Protein AF-A0A1R4H7E3-F1 (afdb_monomer)

Structure (mmCIF, N/CA/C/O backbone):
data_AF-A0A1R4H7E3-F1
#
_entry.id   AF-A0A1R4H7E3-F1
#
loop_
_atom_site.group_PDB
_atom_site.id
_atom_site.type_symbol
_atom_site.label_atom_id
_atom_site.label_alt_id
_atom_site.label_comp_id
_atom_site.label_asym_id
_atom_site.label_entity_id
_atom_site.label_seq_id
_atom_site.pdbx_PDB_ins_code
_atom_site.Cartn_x
_atom_site.Cartn_y
_atom_site.Cartn_z
_atom_site.occupancy
_atom_site.B_iso_or_equiv
_atom_site.auth_seq_id
_atom_site.auth_comp_id
_atom_site.auth_asym_id
_atom_site.auth_atom_id
_atom_site.pdbx_PDB_model_num
ATOM 1 N N . MET A 1 1 ? 24.523 18.801 -1.722 1.00 34.62 1 MET A N 1
ATOM 2 C CA . MET A 1 1 ? 23.317 18.334 -2.440 1.00 34.62 1 MET A CA 1
ATOM 3 C C . MET A 1 1 ? 23.576 16.898 -2.858 1.00 34.62 1 MET A C 1
ATOM 5 O O . MET A 1 1 ? 24.511 16.680 -3.617 1.00 34.62 1 MET A O 1
ATOM 9 N N . ALA A 1 2 ? 22.864 15.924 -2.290 1.00 37.69 2 ALA A N 1
ATOM 10 C CA . ALA A 1 2 ? 23.010 14.531 -2.707 1.00 37.69 2 ALA A CA 1
ATOM 11 C C . ALA A 1 2 ? 22.385 14.372 -4.099 1.00 37.69 2 ALA A C 1
ATOM 13 O O . ALA A 1 2 ? 21.230 14.737 -4.309 1.00 37.69 2 ALA A O 1
ATOM 14 N N . VAL A 1 3 ? 23.170 13.890 -5.060 1.00 41.06 3 VAL A N 1
ATOM 15 C CA . VAL A 1 3 ? 22.677 13.528 -6.389 1.00 41.06 3 VAL A CA 1
ATOM 16 C C . VAL A 1 3 ? 21.948 12.198 -6.227 1.00 41.06 3 VAL A C 1
ATOM 18 O O . VAL A 1 3 ? 22.575 11.144 -6.153 1.00 41.06 3 VAL A O 1
ATOM 21 N N . TYR A 1 4 ? 20.626 12.248 -6.090 1.00 44.94 4 TYR A N 1
ATOM 22 C CA . TYR A 1 4 ? 19.801 11.049 -6.005 1.00 44.94 4 TYR A CA 1
ATOM 23 C C . TYR A 1 4 ? 19.785 10.369 -7.379 1.00 44.94 4 TYR A C 1
ATOM 25 O O . TYR A 1 4 ? 19.228 10.900 -8.339 1.00 44.94 4 TYR A O 1
ATOM 33 N N . GLN A 1 5 ? 20.432 9.206 -7.492 1.00 46.91 5 GLN A N 1
ATOM 34 C CA . GLN A 1 5 ? 20.279 8.349 -8.663 1.00 46.91 5 GLN A CA 1
ATOM 35 C C . GLN A 1 5 ? 18.820 7.908 -8.737 1.00 46.91 5 GLN A C 1
ATOM 37 O O . GLN A 1 5 ? 18.319 7.247 -7.825 1.00 46.91 5 GLN A O 1
ATOM 42 N N . THR A 1 6 ? 18.137 8.282 -9.819 1.00 51.53 6 THR A N 1
ATOM 43 C CA . THR A 1 6 ? 16.804 7.761 -10.110 1.00 51.53 6 THR A CA 1
ATOM 44 C C . THR A 1 6 ? 16.898 6.240 -10.172 1.00 51.53 6 THR A C 1
ATOM 46 O O . THR A 1 6 ? 17.805 5.718 -10.835 1.00 51.53 6 THR A O 1
ATOM 49 N N . PRO A 1 7 ? 16.018 5.510 -9.478 1.00 59.22 7 PRO A N 1
ATOM 50 C CA . PRO A 1 7 ? 16.060 4.062 -9.518 1.00 59.22 7 PRO A CA 1
ATOM 51 C C . PRO A 1 7 ? 15.901 3.570 -10.966 1.00 59.22 7 PRO A C 1
ATOM 53 O O . PRO A 1 7 ? 15.284 4.238 -11.793 1.00 59.22 7 PRO A O 1
ATOM 56 N N . HIS A 1 8 ? 16.521 2.433 -11.295 1.00 56.53 8 HIS A N 1
ATOM 57 C CA . HIS A 1 8 ? 16.735 1.961 -12.676 1.00 56.53 8 HIS A CA 1
ATOM 58 C C . HIS A 1 8 ? 15.457 1.414 -13.354 1.00 56.53 8 HIS A C 1
ATOM 60 O O . HIS A 1 8 ? 15.524 0.521 -14.198 1.00 56.53 8 HIS A O 1
ATOM 66 N N . TYR A 1 9 ? 14.286 1.909 -12.960 1.00 62.41 9 TYR A N 1
ATOM 67 C CA . TYR A 1 9 ? 12.996 1.544 -13.530 1.00 62.41 9 TYR A CA 1
ATOM 68 C C . TYR A 1 9 ? 12.679 2.433 -14.738 1.00 62.41 9 TYR A C 1
ATOM 70 O O . TYR A 1 9 ? 13.200 3.543 -14.878 1.00 62.41 9 TYR A O 1
ATOM 78 N N . GLU A 1 10 ? 11.798 1.959 -15.616 1.00 65.81 10 GLU A N 1
ATOM 79 C CA . GLU A 1 10 ? 11.229 2.811 -16.657 1.00 65.81 10 GLU A CA 1
ATOM 80 C C . GLU A 1 10 ? 10.498 3.990 -15.988 1.00 65.81 10 GLU A C 1
ATOM 82 O O . GLU A 1 10 ? 9.637 3.787 -15.132 1.00 65.81 10 GLU A O 1
ATOM 87 N N . LYS A 1 11 ? 10.847 5.229 -16.372 1.00 65.50 11 LYS A N 1
ATOM 88 C CA . LYS A 1 11 ? 10.263 6.471 -15.824 1.00 65.50 11 LYS A CA 1
ATOM 89 C C . LYS A 1 11 ? 8.729 6.470 -15.676 1.00 65.50 11 LYS A C 1
ATOM 9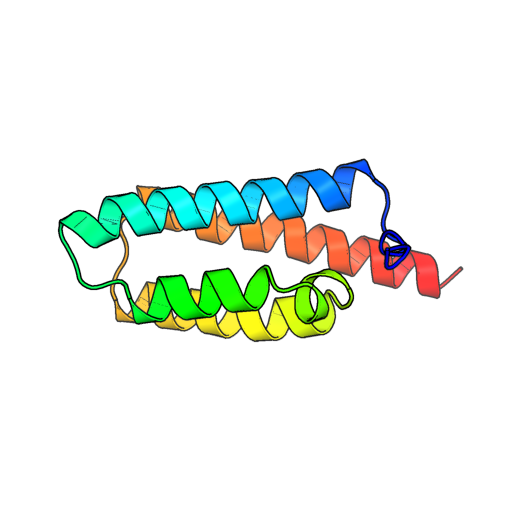1 O O . LYS A 1 11 ? 8.290 6.933 -14.626 1.00 65.50 11 LYS A O 1
ATOM 96 N N . PRO A 1 12 ? 7.921 5.997 -16.652 1.00 72.69 12 PRO A N 1
ATOM 97 C CA . PRO A 1 12 ? 6.463 5.983 -16.497 1.00 72.69 12 PRO A CA 1
ATOM 98 C C . PRO A 1 12 ? 6.023 5.092 -15.333 1.00 72.69 12 PRO A C 1
ATOM 100 O O . PRO A 1 12 ? 5.386 5.574 -14.410 1.00 72.69 12 PRO A O 1
ATOM 103 N N . LEU A 1 13 ? 6.508 3.852 -15.286 1.00 75.62 13 LEU A N 1
ATOM 104 C CA . LEU A 1 13 ? 6.129 2.881 -14.262 1.00 75.62 13 LEU A CA 1
ATOM 105 C C . LEU A 1 13 ? 6.522 3.322 -12.840 1.00 75.62 13 LEU A C 1
ATOM 107 O O . LEU A 1 13 ? 5.802 3.079 -11.876 1.00 75.62 13 LEU A O 1
ATOM 111 N N . PHE A 1 14 ? 7.657 4.006 -12.696 1.00 81.38 14 PHE A N 1
ATOM 112 C CA . PHE A 1 14 ? 8.049 4.581 -11.410 1.00 81.38 14 PHE A CA 1
ATOM 113 C C . PHE A 1 14 ? 7.133 5.733 -10.972 1.00 81.38 14 PHE A C 1
ATOM 115 O O . PHE A 1 14 ? 6.792 5.840 -9.796 1.00 81.38 14 PHE A O 1
ATOM 122 N N . SER A 1 15 ? 6.737 6.588 -11.917 1.00 85.88 15 SER A N 1
ATOM 123 C CA . SER A 1 15 ? 5.801 7.684 -11.661 1.00 85.88 15 SER A CA 1
ATOM 124 C C . SER A 1 15 ? 4.416 7.160 -11.289 1.00 85.88 15 SER A C 1
ATOM 126 O O . SER A 1 15 ? 3.824 7.662 -10.337 1.00 85.88 15 SER A O 1
ATOM 128 N N . ASP A 1 16 ? 3.930 6.140 -11.997 1.00 89.75 16 ASP A N 1
ATOM 129 C CA . ASP A 1 16 ? 2.623 5.524 -11.758 1.00 89.75 16 ASP A CA 1
ATOM 130 C C . ASP A 1 16 ? 2.562 4.898 -10.359 1.00 89.75 16 ASP A C 1
ATOM 132 O O . ASP A 1 16 ? 1.611 5.131 -9.616 1.00 89.75 16 ASP A O 1
ATOM 136 N N . LEU A 1 17 ? 3.628 4.198 -9.952 1.00 91.38 17 LEU A N 1
ATOM 137 C CA . LEU A 1 17 ? 3.729 3.597 -8.622 1.00 91.38 17 LEU A CA 1
ATOM 138 C C . LEU A 1 17 ? 3.758 4.649 -7.509 1.00 91.38 17 LEU A C 1
ATOM 140 O O . LEU A 1 17 ? 3.059 4.520 -6.510 1.00 91.38 17 LEU A O 1
ATOM 144 N N . LEU A 1 18 ? 4.557 5.710 -7.654 1.00 90.75 18 LEU A N 1
ATOM 145 C CA . LEU A 1 18 ? 4.570 6.784 -6.655 1.00 90.75 18 LEU A CA 1
ATOM 146 C C . LEU A 1 18 ? 3.215 7.495 -6.564 1.00 90.75 18 LEU A C 1
ATOM 148 O O . LEU A 1 18 ? 2.803 7.886 -5.471 1.00 90.75 18 LEU A O 1
ATOM 152 N N . ASN A 1 19 ? 2.530 7.650 -7.697 1.00 93.25 19 ASN A N 1
ATOM 153 C CA . ASN A 1 19 ? 1.213 8.260 -7.748 1.00 93.25 19 ASN A CA 1
ATOM 154 C C . ASN A 1 19 ? 0.156 7.395 -7.045 1.00 93.25 19 ASN A C 1
ATOM 156 O O . ASN A 1 19 ? -0.611 7.931 -6.248 1.00 93.25 19 ASN A O 1
ATOM 160 N N . SER A 1 20 ? 0.141 6.075 -7.258 1.00 95.50 20 SER A N 1
ATOM 161 C CA . SER A 1 20 ? -0.818 5.189 -6.579 1.00 95.50 20 SER A CA 1
ATOM 162 C C . SER A 1 20 ? -0.622 5.172 -5.064 1.00 95.50 20 SER A C 1
ATOM 164 O O . SER A 1 20 ? -1.590 5.298 -4.316 1.00 95.50 20 SER A O 1
ATOM 166 N N . TRP A 1 21 ? 0.627 5.155 -4.589 1.00 96.38 21 TRP A N 1
ATOM 167 C CA . TRP A 1 21 ? 0.920 5.303 -3.161 1.00 96.38 21 TRP A CA 1
ATOM 168 C C . TRP A 1 21 ? 0.435 6.640 -2.584 1.00 96.38 21 TRP A C 1
ATOM 170 O O . TRP A 1 21 ? -0.069 6.678 -1.459 1.00 96.38 21 TRP A O 1
ATOM 180 N N . ALA A 1 22 ? 0.571 7.737 -3.334 1.00 95.88 22 ALA A N 1
ATOM 181 C CA . ALA A 1 22 ? 0.090 9.047 -2.902 1.00 95.88 22 ALA A CA 1
ATOM 182 C C . ALA A 1 22 ? -1.445 9.099 -2.810 1.00 95.88 22 ALA A C 1
ATOM 184 O O . ALA A 1 22 ? -1.971 9.647 -1.840 1.00 95.88 22 ALA A O 1
ATOM 185 N N . LEU A 1 23 ? -2.150 8.491 -3.771 1.00 97.31 23 LEU A N 1
ATOM 186 C CA . LEU A 1 23 ? -3.611 8.371 -3.752 1.00 97.31 23 LEU A CA 1
ATOM 187 C C . LEU A 1 23 ? -4.089 7.524 -2.568 1.00 97.31 23 LEU A C 1
ATOM 189 O O . LEU A 1 23 ? -4.955 7.966 -1.814 1.00 97.31 23 LEU A O 1
ATOM 193 N N . LEU A 1 24 ? -3.455 6.371 -2.327 1.00 97.81 24 LEU A N 1
ATOM 194 C CA . LEU A 1 24 ? -3.744 5.541 -1.158 1.00 97.81 24 LEU A CA 1
ATOM 195 C C . LEU A 1 24 ? -3.537 6.321 0.146 1.00 97.81 24 LEU A C 1
ATOM 197 O O . LEU A 1 24 ? -4.407 6.320 1.016 1.00 97.81 24 LEU A O 1
ATOM 201 N N . LYS A 1 25 ? -2.412 7.036 0.282 1.00 97.56 25 LYS A N 1
ATOM 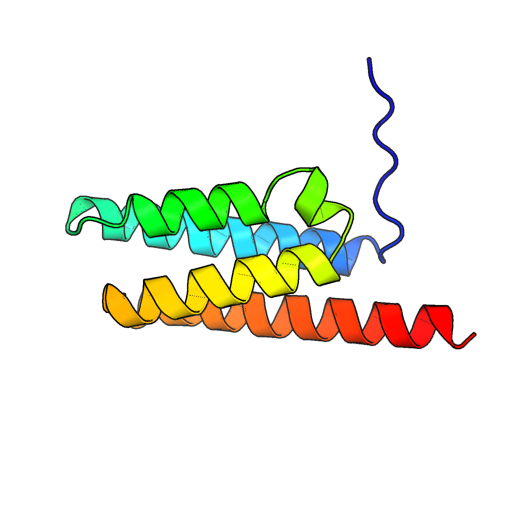202 C CA . LYS A 1 25 ? -2.139 7.868 1.462 1.00 97.56 25 LYS A CA 1
ATOM 203 C C . LYS A 1 25 ? -3.232 8.912 1.673 1.00 97.56 25 LYS A C 1
ATOM 205 O O . LYS A 1 25 ? -3.723 9.044 2.789 1.00 97.56 25 LYS A O 1
ATOM 210 N N . GLN A 1 26 ? -3.625 9.620 0.617 1.00 97.69 26 GLN A N 1
ATOM 211 C CA . GLN A 1 26 ? -4.672 10.636 0.683 1.00 97.69 26 GLN A CA 1
ATOM 212 C C . GLN A 1 26 ? -6.025 10.038 1.101 1.00 97.69 26 GLN A C 1
ATOM 214 O O . GLN A 1 26 ? -6.712 10.615 1.945 1.00 97.69 26 GLN A O 1
ATOM 219 N N . SER A 1 27 ? -6.397 8.875 0.556 1.00 97.50 27 SER A N 1
ATOM 220 C CA . SER A 1 27 ? -7.632 8.180 0.937 1.00 97.50 27 SER A CA 1
ATOM 221 C C . SER A 1 27 ? -7.617 7.779 2.411 1.00 97.50 27 SER A C 1
ATOM 223 O O . SER A 1 27 ? -8.556 8.071 3.153 1.00 97.50 27 SER A O 1
ATOM 225 N N . VAL A 1 28 ? -6.508 7.200 2.880 1.00 96.94 28 VAL A N 1
ATOM 226 C CA . VAL A 1 28 ? -6.352 6.813 4.287 1.00 96.94 28 VAL A CA 1
ATOM 227 C C . VAL A 1 28 ? -6.325 8.035 5.209 1.00 96.94 28 VAL A C 1
ATOM 229 O O . VAL A 1 28 ? -6.877 7.969 6.301 1.00 96.94 28 VAL A O 1
ATOM 232 N N . GLU A 1 29 ? -5.744 9.167 4.799 1.00 97.31 29 GLU A N 1
ATOM 233 C CA . GLU A 1 29 ? -5.797 10.429 5.558 1.00 97.3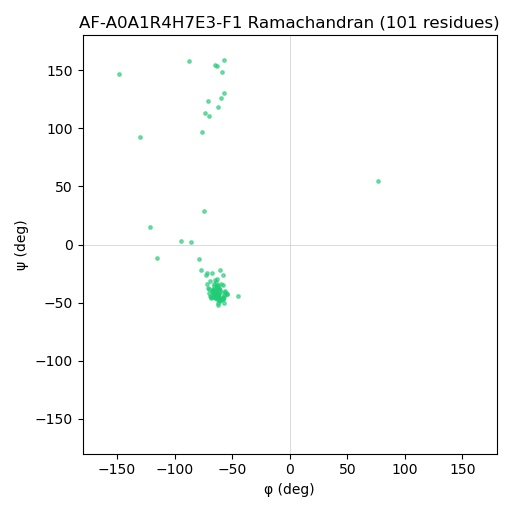1 29 GLU A CA 1
ATOM 234 C C . GLU A 1 29 ? -7.229 10.966 5.692 1.00 97.31 29 GLU A C 1
ATOM 236 O O . GLU A 1 29 ? -7.588 11.513 6.737 1.00 97.31 29 GLU A O 1
ATOM 241 N N . ASN A 1 30 ? -8.060 10.805 4.660 1.00 96.62 30 ASN A N 1
ATOM 242 C CA . ASN A 1 30 ? -9.475 11.164 4.721 1.00 96.62 30 ASN A CA 1
ATOM 243 C C . ASN A 1 30 ? -10.246 10.236 5.664 1.00 96.62 30 ASN A C 1
ATOM 245 O O . ASN A 1 30 ? -10.984 10.723 6.522 1.00 96.62 30 ASN A O 1
ATOM 249 N N . GLU A 1 31 ? -10.028 8.923 5.563 1.00 95.38 31 GLU A N 1
ATOM 250 C CA . GLU A 1 31 ? -10.636 7.935 6.459 1.00 95.38 31 GLU A CA 1
ATOM 251 C C . GLU A 1 31 ? -10.161 8.115 7.911 1.00 95.38 31 GLU A C 1
ATOM 253 O O . GLU A 1 31 ? -10.933 7.953 8.857 1.00 95.38 31 GLU A O 1
ATOM 258 N N . HIS A 1 32 ? -8.919 8.569 8.105 1.00 95.94 32 HIS A N 1
ATOM 259 C CA . HIS A 1 32 ? -8.358 8.817 9.429 1.00 95.94 32 HIS A CA 1
ATOM 260 C C . HIS A 1 32 ? -9.131 9.882 10.230 1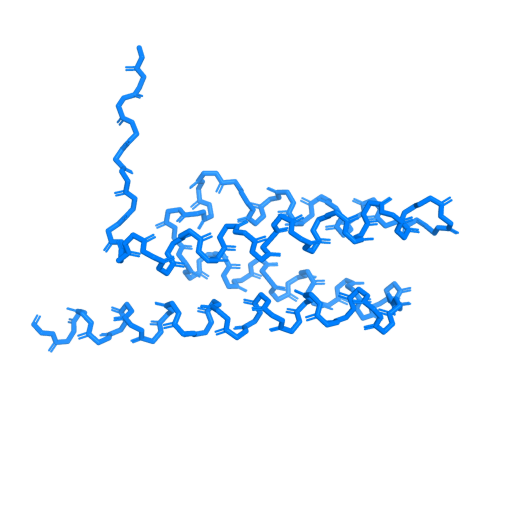.00 95.94 32 HIS A C 1
ATOM 262 O O . HIS A 1 32 ? -9.080 9.925 11.458 1.00 95.94 32 HIS A O 1
ATOM 268 N N . ARG A 1 33 ? -9.885 10.753 9.548 1.00 94.12 33 ARG A N 1
ATOM 269 C CA . ARG A 1 33 ? -10.703 11.786 10.203 1.00 94.12 33 ARG A CA 1
ATOM 270 C C . ARG A 1 33 ? -11.862 11.201 11.006 1.00 94.12 33 ARG A C 1
ATOM 272 O O . ARG A 1 33 ? -12.358 11.867 11.911 1.00 94.12 33 ARG A O 1
ATOM 279 N N . THR A 1 34 ? -12.312 9.996 10.663 1.00 92.00 34 THR A N 1
ATOM 280 C CA . THR A 1 34 ? -13.443 9.317 11.310 1.00 92.00 34 THR A CA 1
ATOM 281 C C . THR A 1 34 ? -13.029 8.039 12.037 1.00 92.00 34 THR A C 1
ATOM 283 O O . THR A 1 34 ? -13.818 7.501 12.814 1.00 92.00 34 THR A O 1
ATOM 286 N N . LYS A 1 35 ? -11.797 7.564 11.824 1.00 92.69 35 LYS A N 1
ATOM 287 C CA . LYS A 1 35 ? -11.292 6.282 12.315 1.00 92.69 35 LYS A CA 1
ATOM 288 C C . LYS A 1 35 ? -9.798 6.349 12.606 1.00 92.69 35 LYS A C 1
ATOM 290 O O . LYS A 1 35 ? -9.059 7.028 11.904 1.00 92.69 35 LYS A O 1
ATOM 295 N N . ASP A 1 36 ? -9.307 5.629 13.611 1.00 95.25 36 ASP A N 1
ATOM 296 C CA . ASP A 1 36 ? -7.858 5.573 13.810 1.00 95.25 36 ASP A CA 1
ATOM 297 C C . ASP A 1 36 ? -7.185 4.701 12.737 1.00 95.25 36 ASP A C 1
ATOM 299 O O . ASP A 1 36 ? -7.369 3.487 12.682 1.00 95.25 36 ASP A O 1
ATOM 303 N N . CYS A 1 37 ? -6.389 5.354 11.893 1.00 96.69 37 CYS A N 1
ATOM 304 C CA . CYS A 1 37 ? -5.596 4.769 10.818 1.00 96.69 37 CYS A CA 1
ATOM 305 C C . CYS A 1 37 ? -4.102 5.091 11.004 1.00 96.69 37 CYS A C 1
ATOM 307 O O . CYS A 1 37 ? -3.320 4.932 10.066 1.00 96.69 37 CYS A O 1
ATOM 309 N N . SER A 1 38 ? -3.681 5.543 12.194 1.00 96.19 38 SER A N 1
ATOM 310 C CA . SER A 1 38 ? -2.313 6.019 12.458 1.00 96.19 38 SER A CA 1
ATOM 311 C C . SER A 1 38 ? -1.255 4.982 12.081 1.00 96.19 38 SER A C 1
ATOM 313 O O . SER A 1 38 ? -0.250 5.298 11.443 1.00 96.19 38 SER A O 1
ATOM 315 N N . GLN A 1 39 ? -1.503 3.715 12.425 1.00 95.81 39 GLN A N 1
ATOM 316 C CA . GLN A 1 39 ? -0.605 2.616 12.086 1.00 95.81 39 GLN A CA 1
ATOM 317 C C . GLN A 1 39 ? -0.536 2.388 10.569 1.00 95.81 39 GLN A C 1
ATOM 319 O O . GLN A 1 39 ? 0.552 2.215 10.028 1.00 95.81 39 GLN A O 1
ATOM 324 N N . LEU A 1 40 ? -1.668 2.443 9.863 1.00 96.94 40 LEU A N 1
ATOM 325 C CA . LEU A 1 40 ? -1.705 2.283 8.408 1.00 9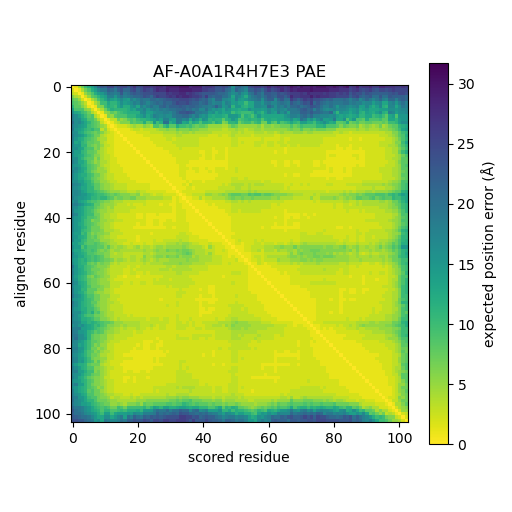6.94 40 LEU A CA 1
ATOM 326 C C . LEU A 1 40 ? -0.918 3.400 7.702 1.00 96.94 40 LEU A C 1
ATOM 328 O O . LEU A 1 40 ? -0.082 3.120 6.843 1.00 96.94 40 LEU A O 1
ATOM 332 N N . LEU A 1 41 ? -1.104 4.652 8.130 1.00 97.19 41 LEU A N 1
ATOM 333 C CA . LEU A 1 41 ? -0.367 5.813 7.616 1.00 97.19 41 LEU A CA 1
ATOM 334 C C . LEU A 1 41 ? 1.143 5.714 7.863 1.00 97.19 41 LEU A C 1
ATOM 336 O O . LEU A 1 41 ? 1.933 6.104 6.996 1.00 97.19 41 LEU A O 1
ATOM 340 N N . LEU A 1 42 ? 1.554 5.170 9.013 1.00 95.62 42 LEU A N 1
ATOM 341 C CA . LEU A 1 42 ? 2.963 4.922 9.317 1.00 95.62 42 LEU A CA 1
ATOM 342 C C . LEU A 1 42 ? 3.589 3.963 8.295 1.00 95.62 42 LEU A C 1
ATOM 344 O O . LEU A 1 42 ? 4.645 4.271 7.741 1.00 95.62 42 LEU A O 1
ATOM 348 N N .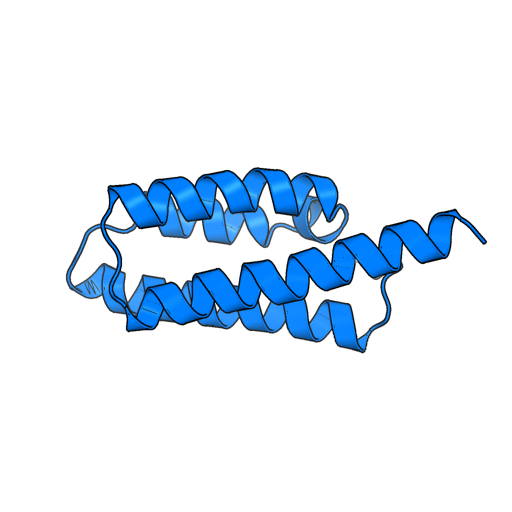 TYR A 1 43 ? 2.938 2.833 8.005 1.00 95.56 43 TYR A N 1
ATOM 349 C CA . TYR A 1 43 ? 3.471 1.849 7.057 1.00 95.56 43 TYR A CA 1
ATOM 350 C C . TYR A 1 43 ? 3.401 2.313 5.602 1.00 95.56 43 TYR A C 1
ATOM 352 O O . TYR A 1 43 ? 4.326 2.028 4.844 1.00 95.56 43 TYR A O 1
ATOM 360 N N . ILE A 1 44 ? 2.377 3.080 5.216 1.00 95.88 44 ILE A N 1
ATOM 361 C CA . ILE A 1 44 ? 2.327 3.728 3.897 1.00 95.88 44 ILE A CA 1
ATOM 362 C C . ILE A 1 44 ? 3.507 4.695 3.742 1.00 95.88 44 ILE A C 1
ATOM 364 O O . ILE A 1 44 ? 4.234 4.642 2.753 1.00 95.88 44 ILE A O 1
ATOM 368 N N . THR A 1 45 ? 3.765 5.530 4.750 1.00 94.00 45 THR A N 1
ATOM 369 C CA . THR A 1 45 ? 4.902 6.463 4.727 1.00 94.00 45 THR A CA 1
ATOM 370 C C . THR A 1 45 ? 6.237 5.716 4.676 1.00 94.00 45 THR A C 1
ATOM 372 O O . THR A 1 45 ? 7.136 6.115 3.938 1.00 94.00 45 THR A O 1
ATOM 375 N N . ALA A 1 46 ? 6.361 4.600 5.402 1.00 92.00 46 ALA A N 1
ATOM 376 C CA . ALA A 1 46 ? 7.538 3.739 5.336 1.00 92.00 46 ALA A CA 1
ATOM 377 C C . ALA A 1 46 ? 7.719 3.110 3.944 1.00 92.00 46 ALA A C 1
ATOM 379 O O . ALA A 1 46 ? 8.837 3.068 3.438 1.00 92.00 46 ALA A O 1
ATOM 380 N N . ALA A 1 47 ? 6.642 2.668 3.289 1.00 91.56 47 ALA A N 1
ATOM 381 C CA . ALA A 1 47 ? 6.694 2.126 1.930 1.00 91.56 47 ALA A CA 1
ATOM 382 C C . ALA A 1 47 ? 7.117 3.179 0.894 1.00 91.56 47 ALA A C 1
ATOM 384 O O . ALA A 1 47 ? 7.779 2.847 -0.088 1.00 91.56 47 ALA A O 1
ATOM 385 N N . MET A 1 48 ? 6.792 4.449 1.140 1.00 90.50 48 MET A N 1
ATOM 386 C CA . MET A 1 48 ? 7.208 5.587 0.317 1.00 90.50 48 MET A CA 1
ATOM 387 C C . MET A 1 48 ? 8.594 6.144 0.688 1.00 90.50 48 MET A C 1
ATOM 389 O O . MET A 1 48 ? 9.027 7.133 0.091 1.00 90.50 48 MET A O 1
ATOM 393 N N . SER A 1 49 ? 9.307 5.549 1.655 1.00 89.69 49 SER A N 1
ATOM 394 C CA . SER A 1 49 ? 10.658 5.996 2.007 1.00 89.69 49 SER A CA 1
ATOM 395 C C . SER A 1 49 ? 11.628 5.783 0.847 1.00 89.69 49 SER A C 1
ATOM 397 O O . SER A 1 49 ? 11.451 4.893 0.012 1.00 89.69 49 SER A O 1
ATOM 399 N N . TRP A 1 50 ? 12.696 6.580 0.808 1.00 83.19 50 TRP A N 1
ATOM 400 C CA . TRP A 1 50 ? 13.709 6.472 -0.239 1.00 83.19 50 TRP A CA 1
ATOM 401 C C . TRP A 1 50 ? 14.306 5.059 -0.328 1.00 83.19 50 TRP A C 1
ATOM 403 O O . TRP A 1 50 ? 14.483 4.526 -1.423 1.00 83.19 50 TRP A O 1
ATOM 413 N N . GLU A 1 51 ? 14.543 4.414 0.814 1.00 82.62 51 GLU A N 1
ATOM 414 C CA . GLU A 1 51 ? 15.058 3.047 0.901 1.00 82.62 51 GLU A CA 1
ATOM 415 C C . GLU A 1 51 ? 14.104 2.022 0.265 1.00 82.62 51 GLU A C 1
ATOM 417 O O . GLU A 1 51 ? 14.545 1.140 -0.478 1.00 82.62 51 GLU A O 1
ATOM 422 N N . CYS A 1 52 ? 12.795 2.147 0.509 1.00 83.56 52 CYS A N 1
ATOM 423 C CA . CYS A 1 52 ? 11.777 1.285 -0.097 1.00 83.56 52 CYS A CA 1
ATOM 424 C C . CYS A 1 52 ? 11.636 1.540 -1.599 1.00 83.56 52 CYS A C 1
ATOM 426 O O . CYS A 1 52 ? 11.615 0.602 -2.396 1.00 83.56 52 CYS A O 1
ATOM 428 N N . VAL A 1 53 ? 11.603 2.809 -1.995 1.00 83.69 53 VAL A N 1
ATOM 429 C CA . VAL A 1 53 ? 11.443 3.258 -3.382 1.00 83.69 53 VAL A CA 1
ATOM 430 C C . VAL A 1 53 ? 12.615 2.804 -4.267 1.00 83.69 53 VAL A C 1
ATOM 432 O O . VAL A 1 53 ? 12.433 2.513 -5.452 1.00 83.69 53 VAL A O 1
ATOM 435 N N . GLN A 1 54 ? 13.818 2.657 -3.704 1.00 83.81 54 GLN A N 1
ATOM 436 C CA . GLN A 1 54 ? 14.966 2.094 -4.422 1.00 83.81 54 GLN A CA 1
ATOM 437 C C . GLN A 1 54 ? 14.921 0.564 -4.566 1.00 83.81 54 GLN A C 1
ATOM 439 O O . GLN A 1 54 ? 15.537 0.024 -5.489 1.00 83.81 54 GLN A O 1
ATOM 444 N N . ASN A 1 55 ? 14.178 -0.152 -3.719 1.00 88.38 55 ASN A N 1
ATOM 445 C CA . ASN A 1 55 ? 14.130 -1.612 -3.707 1.00 88.38 55 ASN A CA 1
ATOM 446 C C . ASN A 1 55 ? 12.685 -2.133 -3.717 1.00 88.38 55 ASN A C 1
ATOM 448 O O . ASN A 1 55 ? 12.103 -2.403 -2.669 1.00 88.38 55 ASN A O 1
ATOM 452 N N . LEU A 1 56 ? 12.140 -2.395 -4.912 1.00 88.62 56 LEU A N 1
ATOM 453 C CA . LEU A 1 56 ? 10.757 -2.874 -5.071 1.00 88.62 56 LEU A CA 1
ATOM 454 C C . LEU A 1 56 ? 10.448 -4.180 -4.325 1.00 88.62 56 LEU A C 1
ATOM 456 O O . LEU A 1 56 ? 9.302 -4.417 -3.954 1.00 88.62 56 LEU A O 1
ATOM 460 N N . ARG A 1 57 ? 11.444 -5.044 -4.074 1.00 89.44 57 ARG A N 1
ATOM 461 C CA . ARG A 1 57 ? 11.218 -6.247 -3.252 1.00 89.44 57 ARG A CA 1
ATOM 462 C C . ARG A 1 57 ? 10.990 -5.881 -1.791 1.00 89.44 57 ARG A C 1
ATOM 464 O O . ARG A 1 57 ? 10.168 -6.505 -1.131 1.00 89.44 57 ARG A O 1
ATOM 471 N N . HIS A 1 58 ? 11.722 -4.885 -1.298 1.00 90.69 58 HIS A N 1
ATOM 472 C CA . HIS A 1 58 ? 11.506 -4.353 0.039 1.00 90.69 58 HIS A CA 1
ATOM 473 C C . HIS A 1 58 ? 10.146 -3.656 0.124 1.00 90.69 58 HIS A C 1
ATOM 475 O O . HIS A 1 58 ? 9.370 -3.979 1.018 1.00 90.69 58 HIS A O 1
ATOM 481 N N . MET A 1 59 ? 9.805 -2.829 -0.871 1.00 92.06 59 MET A N 1
ATOM 482 C CA . MET A 1 59 ? 8.487 -2.198 -0.978 1.00 92.06 59 MET A CA 1
ATOM 483 C C . MET A 1 59 ? 7.346 -3.225 -0.972 1.00 92.06 59 MET A C 1
ATOM 485 O O . MET A 1 59 ? 6.375 -3.025 -0.252 1.00 92.06 59 MET A O 1
ATOM 489 N N . LYS A 1 60 ? 7.479 -4.359 -1.677 1.00 93.81 60 LYS A N 1
ATOM 490 C CA . LYS A 1 60 ? 6.496 -5.457 -1.623 1.00 93.81 60 LYS A CA 1
ATOM 491 C C . LYS A 1 60 ? 6.296 -6.005 -0.216 1.00 93.81 60 LYS A C 1
ATOM 493 O O . LYS A 1 60 ? 5.163 -6.219 0.197 1.00 93.81 60 LYS A O 1
ATOM 498 N N . ASN A 1 61 ? 7.375 -6.235 0.523 1.00 93.69 61 ASN A N 1
ATOM 499 C CA . ASN A 1 61 ? 7.262 -6.740 1.889 1.00 93.69 61 ASN A CA 1
ATOM 500 C C . ASN A 1 61 ? 6.555 -5.727 2.800 1.00 93.69 61 ASN A C 1
ATOM 502 O O . ASN A 1 61 ? 5.724 -6.119 3.614 1.00 93.69 61 ASN A O 1
ATOM 506 N N . THR A 1 62 ? 6.842 -4.435 2.633 1.00 94.25 62 THR A N 1
ATOM 507 C CA . THR A 1 62 ? 6.146 -3.366 3.360 1.00 94.25 62 THR A CA 1
ATOM 508 C C . THR A 1 62 ? 4.676 -3.271 2.946 1.00 94.25 62 THR A C 1
ATOM 510 O O . THR A 1 62 ? 3.812 -3.117 3.804 1.00 94.25 62 THR A O 1
ATOM 513 N N . PHE A 1 63 ? 4.364 -3.440 1.659 1.00 96.19 63 PHE A N 1
ATOM 514 C CA . PHE A 1 63 ? 2.993 -3.449 1.149 1.00 96.19 63 PHE A CA 1
ATOM 515 C C . PHE A 1 63 ? 2.147 -4.586 1.740 1.00 96.19 63 PHE A C 1
ATOM 517 O O . PHE A 1 63 ? 1.005 -4.353 2.116 1.00 96.19 63 PHE A O 1
ATOM 524 N N . LEU A 1 64 ? 2.712 -5.780 1.944 1.00 96.19 64 LEU A N 1
ATOM 525 C CA . LEU A 1 64 ? 1.997 -6.870 2.624 1.00 96.19 64 LEU A CA 1
ATOM 526 C C . LEU A 1 64 ? 1.568 -6.492 4.052 1.00 96.19 64 LEU A C 1
ATOM 528 O O . LEU A 1 64 ? 0.507 -6.912 4.513 1.00 96.19 64 LEU A O 1
ATOM 532 N N . LEU A 1 65 ? 2.369 -5.684 4.756 1.00 95.50 65 LEU A N 1
ATOM 533 C CA . LEU A 1 65 ? 1.988 -5.156 6.069 1.00 95.50 65 LEU A CA 1
ATOM 534 C C . LEU A 1 65 ? 0.859 -4.131 5.942 1.00 95.50 65 LEU A C 1
ATOM 536 O O . LEU A 1 65 ? -0.085 -4.182 6.725 1.00 95.50 65 LEU A O 1
ATOM 540 N N . VAL A 1 66 ? 0.931 -3.248 4.941 1.00 96.19 66 VAL A N 1
ATOM 541 C CA . VAL A 1 66 ? -0.133 -2.283 4.623 1.00 96.19 66 VAL A CA 1
ATOM 542 C C . VAL A 1 66 ? -1.455 -3.008 4.361 1.00 96.19 66 VAL A C 1
ATOM 544 O O . VAL A 1 66 ? -2.444 -2.678 5.007 1.00 96.19 66 VAL A O 1
ATOM 547 N N . GLN A 1 67 ? -1.469 -4.037 3.506 1.00 96.62 67 GLN A N 1
ATOM 548 C CA . GLN A 1 67 ? -2.668 -4.836 3.219 1.00 96.62 67 GLN A CA 1
ATOM 549 C C . GLN A 1 67 ? -3.231 -5.502 4.475 1.00 96.62 67 GLN A C 1
ATOM 551 O O . GLN A 1 67 ? -4.427 -5.424 4.744 1.00 96.62 67 GLN A O 1
ATOM 556 N N . ASN A 1 68 ? -2.369 -6.131 5.275 1.00 96.81 68 ASN A N 1
ATOM 557 C CA . ASN A 1 68 ? -2.802 -6.815 6.488 1.00 96.81 68 ASN A CA 1
ATOM 558 C C . ASN A 1 68 ? -3.438 -5.834 7.488 1.00 96.81 68 ASN A C 1
ATOM 560 O O . ASN A 1 68 ? -4.520 -6.082 8.014 1.00 96.81 68 ASN A O 1
ATOM 564 N N . ILE A 1 69 ? -2.807 -4.680 7.701 1.00 96.06 69 ILE A N 1
ATOM 565 C CA . ILE A 1 69 ? -3.316 -3.643 8.604 1.00 96.06 69 ILE A CA 1
ATOM 566 C C . ILE A 1 69 ? -4.613 -3.034 8.062 1.00 96.06 69 ILE A C 1
ATOM 568 O O . ILE A 1 69 ? -5.552 -2.835 8.828 1.00 96.06 69 ILE A O 1
ATOM 572 N N . ALA A 1 70 ? -4.697 -2.781 6.755 1.00 95.31 70 ALA A N 1
ATOM 573 C CA . ALA A 1 70 ? -5.911 -2.297 6.106 1.00 95.31 70 ALA A CA 1
ATOM 574 C C . ALA A 1 70 ? -7.098 -3.251 6.333 1.00 95.31 70 ALA A C 1
ATOM 576 O O . ALA A 1 70 ? -8.187 -2.804 6.699 1.00 95.31 70 ALA A O 1
ATOM 577 N N . GLN A 1 71 ? -6.867 -4.563 6.213 1.00 95.06 71 GLN A N 1
ATOM 578 C CA . GLN A 1 71 ? -7.869 -5.590 6.509 1.00 95.06 71 GLN A CA 1
ATOM 579 C C . GLN A 1 71 ? -8.261 -5.615 7.992 1.00 95.06 71 GLN A C 1
ATOM 581 O O . GLN A 1 71 ? -9.447 -5.682 8.303 1.00 95.06 71 GLN A O 1
ATOM 586 N N . GLN A 1 72 ? -7.294 -5.532 8.912 1.00 95.06 72 GLN A N 1
ATOM 587 C CA . GLN A 1 72 ? -7.564 -5.543 10.358 1.00 95.06 72 GLN A CA 1
ATOM 588 C C . GLN A 1 72 ? -8.374 -4.331 10.816 1.00 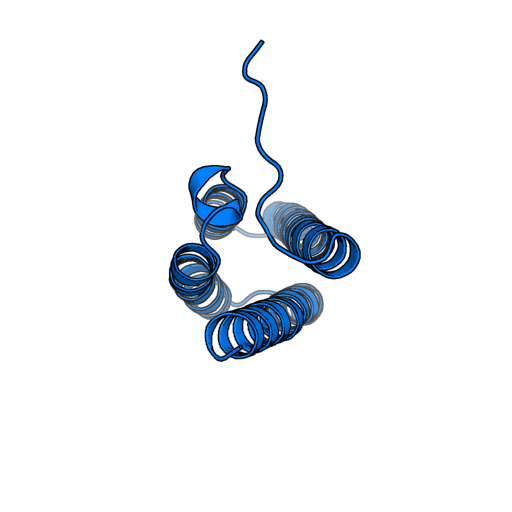95.06 72 GLN A C 1
ATOM 590 O O . GLN A 1 72 ? -9.287 -4.457 11.629 1.00 95.06 72 GLN A O 1
ATOM 595 N N . ILE A 1 73 ? -8.022 -3.152 10.306 1.00 93.50 73 ILE A N 1
ATOM 596 C CA . ILE A 1 73 ? -8.704 -1.904 10.633 1.00 93.50 73 ILE A CA 1
ATOM 597 C C . ILE A 1 73 ? -10.075 -1.879 9.942 1.00 93.50 73 ILE A C 1
ATOM 599 O O . ILE A 1 73 ? -10.996 -1.253 10.457 1.00 93.50 73 ILE A O 1
ATOM 603 N N . GLY A 1 74 ? -10.254 -2.593 8.825 1.00 93.81 74 GLY A N 1
ATOM 604 C CA . GLY A 1 74 ? -11.518 -2.712 8.094 1.00 93.81 74 GLY A CA 1
ATOM 605 C C . GLY A 1 74 ? -11.817 -1.458 7.283 1.00 93.81 74 GLY A C 1
ATOM 606 O O . GLY A 1 74 ? -12.819 -0.792 7.548 1.00 93.81 74 GLY A O 1
ATOM 607 N N . ILE A 1 75 ? -10.875 -1.057 6.425 1.00 94.62 75 ILE A N 1
ATOM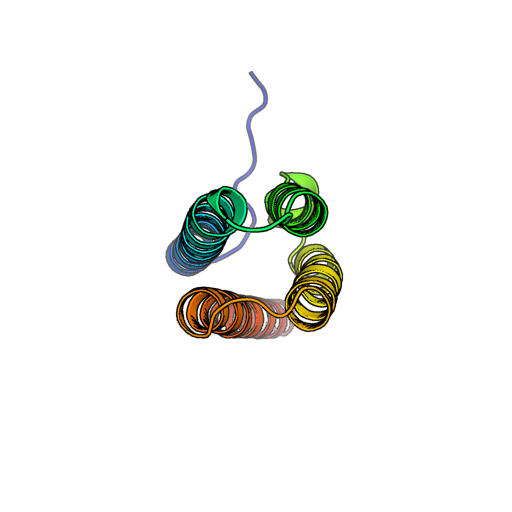 608 C CA . ILE A 1 75 ? -10.976 0.169 5.620 1.00 94.62 75 ILE A CA 1
ATOM 609 C C . ILE A 1 75 ? -12.227 0.202 4.731 1.00 94.62 75 ILE A C 1
ATOM 611 O O . ILE A 1 75 ? -12.817 -0.837 4.445 1.00 94.62 75 ILE A O 1
ATOM 615 N N . SER A 1 76 ? -12.636 1.397 4.307 1.00 96.06 76 SER A N 1
ATOM 616 C CA . SER A 1 76 ? -13.757 1.551 3.370 1.00 96.06 76 SER A CA 1
ATOM 617 C C . SER A 1 76 ? -13.470 0.915 2.002 1.00 96.06 76 SER A C 1
ATOM 619 O O . SER A 1 76 ? -12.316 0.853 1.578 1.00 96.06 76 SER A O 1
ATOM 621 N N . ASP A 1 77 ? -14.525 0.509 1.285 1.00 95.69 77 ASP A N 1
ATOM 622 C CA . ASP A 1 77 ? -14.406 -0.028 -0.081 1.00 95.69 77 ASP A CA 1
ATOM 623 C C . ASP A 1 77 ? -13.731 0.978 -1.031 1.00 95.69 77 ASP A C 1
ATOM 625 O O . ASP A 1 77 ? -12.950 0.590 -1.893 1.00 95.69 77 ASP A O 1
ATOM 629 N N . GLU A 1 78 ? -13.974 2.280 -0.838 1.00 94.50 78 GLU A N 1
ATOM 630 C CA . GLU A 1 78 ? -13.309 3.351 -1.594 1.00 94.50 78 GLU A CA 1
ATOM 631 C C . GLU A 1 78 ? -11.792 3.351 -1.357 1.00 94.50 78 GLU A C 1
ATOM 633 O O . GLU A 1 78 ? -11.019 3.366 -2.312 1.00 94.50 78 GLU A O 1
ATOM 638 N N . THR A 1 79 ? -11.348 3.265 -0.098 1.00 95.56 79 THR A N 1
ATOM 639 C CA . THR A 1 79 ? -9.917 3.152 0.221 1.00 95.56 79 THR A CA 1
ATOM 640 C C . THR A 1 79 ? -9.327 1.828 -0.276 1.00 95.56 79 THR A C 1
ATOM 642 O O . THR A 1 79 ? -8.162 1.797 -0.674 1.00 95.56 79 THR A O 1
ATOM 645 N N . ALA A 1 80 ? -10.105 0.741 -0.271 1.00 96.50 80 ALA A N 1
ATOM 646 C CA . ALA A 1 80 ? -9.651 -0.576 -0.711 1.00 96.50 80 ALA A CA 1
ATOM 647 C C . ALA A 1 80 ? -9.276 -0.593 -2.201 1.00 96.50 80 ALA A C 1
ATOM 649 O O . ALA A 1 80 ? -8.256 -1.182 -2.545 1.00 96.50 80 ALA A O 1
ATOM 650 N N . VAL A 1 81 ? -9.995 0.151 -3.052 1.00 97.12 81 VAL A N 1
ATOM 651 C CA . VAL A 1 81 ? -9.633 0.318 -4.474 1.00 97.12 81 VAL A CA 1
ATOM 652 C C . VAL A 1 81 ? -8.199 0.832 -4.631 1.00 97.12 81 VAL A C 1
ATOM 654 O O . VAL A 1 81 ? -7.439 0.309 -5.439 1.00 97.12 81 VAL A O 1
ATOM 657 N N . PHE A 1 82 ? -7.778 1.802 -3.815 1.00 97.69 82 PHE A N 1
ATOM 658 C CA . PHE A 1 82 ? -6.408 2.320 -3.889 1.00 97.69 82 PHE A CA 1
ATOM 659 C C . PHE A 1 82 ? -5.357 1.338 -3.354 1.00 97.69 82 PHE A C 1
ATOM 661 O O . PHE A 1 82 ? -4.187 1.432 -3.726 1.00 97.69 82 PHE A O 1
ATOM 668 N N . VAL A 1 83 ? -5.738 0.412 -2.468 1.00 97.06 83 VAL A N 1
ATOM 669 C CA . VAL A 1 83 ? -4.849 -0.682 -2.046 1.00 97.06 83 VAL A CA 1
ATOM 670 C C . VAL A 1 83 ? -4.621 -1.635 -3.217 1.00 97.06 83 VAL A C 1
ATOM 672 O O . VAL A 1 83 ? -3.470 -1.985 -3.483 1.00 97.06 83 VAL A O 1
ATOM 675 N N . ASP A 1 84 ? -5.684 -1.989 -3.937 1.00 96.56 84 ASP A N 1
ATOM 676 C CA . ASP A 1 84 ? -5.623 -2.866 -5.109 1.00 96.56 84 ASP A CA 1
ATOM 677 C C . ASP A 1 8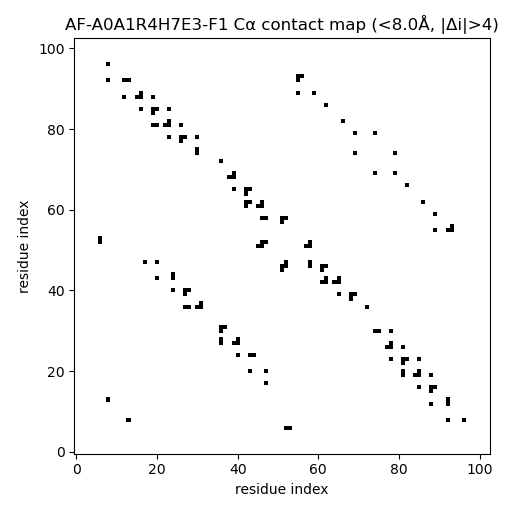4 ? -4.821 -2.214 -6.254 1.00 96.56 84 ASP A C 1
ATOM 679 O O . ASP A 1 84 ? -3.927 -2.843 -6.819 1.00 96.56 84 ASP A O 1
ATOM 683 N N . ASP A 1 85 ? -5.018 -0.915 -6.513 1.00 95.94 85 ASP A N 1
ATOM 684 C CA . ASP A 1 85 ? -4.240 -0.159 -7.510 1.00 95.94 85 ASP A CA 1
ATOM 685 C C . ASP A 1 85 ? -2.726 -0.204 -7.225 1.00 95.94 85 ASP A C 1
ATOM 687 O O . ASP A 1 85 ? -1.896 -0.336 -8.133 1.00 95.94 85 ASP A O 1
ATOM 691 N N . VAL A 1 86 ? -2.332 -0.086 -5.951 1.00 96.19 86 VAL A N 1
ATOM 692 C CA . VAL A 1 86 ? -0.924 -0.208 -5.550 1.00 96.19 86 VAL A CA 1
ATOM 693 C C . VAL A 1 86 ? -0.414 -1.632 -5.782 1.00 96.19 86 VAL A C 1
ATOM 695 O O . VAL A 1 86 ? 0.722 -1.788 -6.239 1.00 96.19 86 VAL A O 1
ATOM 698 N N . GLU A 1 87 ? -1.220 -2.660 -5.499 1.00 96.12 87 GLU A N 1
ATOM 699 C CA . GLU A 1 87 ? -0.852 -4.059 -5.741 1.00 96.12 87 GLU A CA 1
ATOM 700 C C . GLU A 1 87 ? -0.582 -4.328 -7.221 1.00 96.12 87 GLU A C 1
ATOM 702 O O . GLU A 1 87 ? 0.455 -4.916 -7.559 1.00 96.12 87 GLU A O 1
ATOM 707 N N . ASP A 1 88 ? -1.479 -3.873 -8.092 1.00 95.06 88 ASP A N 1
ATOM 708 C CA . ASP A 1 88 ? -1.404 -4.088 -9.533 1.00 95.06 88 ASP A CA 1
ATOM 709 C C . ASP A 1 88 ? -0.146 -3.442 -10.118 1.00 95.06 88 ASP A C 1
ATOM 711 O O . ASP A 1 88 ? 0.677 -4.110 -10.760 1.00 95.06 88 ASP A O 1
ATOM 715 N N . ILE A 1 89 ? 0.072 -2.158 -9.819 1.00 93.56 89 ILE A N 1
ATOM 716 C CA . ILE A 1 89 ? 1.221 -1.411 -10.342 1.00 93.56 89 ILE A CA 1
ATOM 717 C C . ILE A 1 89 ? 2.534 -1.964 -9.772 1.00 93.56 89 ILE A C 1
ATOM 719 O O . ILE A 1 89 ? 3.525 -2.105 -10.497 1.00 93.56 89 ILE A O 1
ATOM 723 N N . LEU A 1 90 ? 2.575 -2.321 -8.484 1.00 93.50 90 LEU A N 1
ATOM 724 C CA . LEU A 1 90 ? 3.769 -2.905 -7.868 1.00 93.50 90 LEU A CA 1
ATOM 725 C C . LEU A 1 90 ? 4.085 -4.295 -8.435 1.00 93.50 90 LEU A C 1
ATOM 727 O O . LEU A 1 90 ? 5.257 -4.637 -8.636 1.00 93.50 90 LEU A O 1
ATOM 731 N N . SER A 1 91 ? 3.062 -5.101 -8.711 1.00 93.31 91 SER A N 1
ATOM 732 C CA . SER A 1 91 ? 3.216 -6.418 -9.328 1.00 93.31 91 SER A CA 1
ATOM 733 C C . SER A 1 91 ? 3.756 -6.299 -10.749 1.00 93.31 91 SER A C 1
ATOM 735 O O . SER A 1 91 ? 4.735 -6.973 -11.092 1.00 93.31 91 SER A O 1
ATOM 737 N N . GLU A 1 92 ? 3.216 -5.369 -11.538 1.00 91.38 92 GLU A N 1
ATOM 738 C CA . GLU A 1 92 ? 3.738 -5.054 -12.864 1.00 91.38 92 GLU A CA 1
ATOM 739 C C . GLU A 1 92 ? 5.201 -4.588 -12.798 1.00 91.38 92 GLU A C 1
ATOM 741 O O . GLU A 1 92 ? 6.059 -5.081 -13.543 1.00 91.38 92 GLU A O 1
ATOM 746 N N . ALA A 1 93 ? 5.518 -3.689 -11.863 1.00 89.38 93 ALA A N 1
ATOM 747 C CA . ALA A 1 93 ? 6.861 -3.163 -11.648 1.00 89.38 93 ALA A CA 1
ATOM 748 C C . ALA A 1 93 ? 7.883 -4.272 -11.367 1.00 89.38 93 ALA A C 1
ATOM 750 O O . ALA A 1 93 ? 8.978 -4.307 -11.944 1.00 89.38 93 ALA A O 1
ATOM 751 N N . LEU A 1 94 ? 7.515 -5.218 -10.504 1.00 90.12 94 LEU A N 1
ATOM 752 C CA . LEU A 1 94 ? 8.345 -6.370 -10.171 1.00 90.12 94 LEU A CA 1
ATOM 753 C C . LEU A 1 94 ? 8.532 -7.318 -11.356 1.00 90.12 94 LEU A C 1
ATOM 755 O O . LEU A 1 94 ? 9.630 -7.849 -11.541 1.00 90.12 94 LEU A O 1
ATOM 759 N N . ASP A 1 95 ? 7.497 -7.536 -12.161 1.00 89.75 95 ASP A N 1
ATOM 760 C CA . ASP A 1 95 ? 7.576 -8.419 -13.320 1.00 89.75 95 ASP A CA 1
ATOM 761 C C . ASP A 1 95 ? 8.416 -7.825 -14.450 1.00 89.75 95 ASP A C 1
ATOM 763 O O . ASP A 1 95 ? 9.223 -8.546 -15.053 1.00 89.75 95 ASP A O 1
ATOM 767 N N . ARG A 1 96 ? 8.336 -6.509 -14.686 1.00 86.38 96 ARG A N 1
ATOM 768 C CA . ARG A 1 96 ? 9.269 -5.823 -15.593 1.00 86.38 96 ARG A CA 1
ATOM 769 C C . ARG A 1 96 ? 10.707 -5.923 -15.078 1.00 86.38 96 ARG A C 1
ATOM 771 O O . ARG A 1 96 ? 11.602 -6.278 -15.844 1.00 86.38 96 ARG A O 1
ATOM 778 N N . LEU A 1 97 ? 10.936 -5.737 -13.773 1.00 81.69 97 LEU A N 1
ATOM 779 C CA . LEU A 1 97 ? 12.269 -5.872 -13.172 1.00 81.69 97 LEU A CA 1
ATOM 780 C C . LEU A 1 97 ? 12.865 -7.280 -13.349 1.00 81.69 97 LEU A C 1
ATOM 782 O O . LEU A 1 97 ? 14.060 -7.412 -13.626 1.00 81.69 97 LEU A O 1
ATOM 786 N N . LYS A 1 98 ? 12.058 -8.340 -13.198 1.00 81.00 98 LYS A N 1
ATOM 787 C CA . LYS A 1 98 ? 12.499 -9.725 -13.448 1.00 81.00 98 LYS A CA 1
ATOM 788 C C . LYS A 1 98 ? 12.913 -9.922 -14.907 1.00 81.00 98 LYS A C 1
ATOM 790 O O . LYS A 1 98 ? 13.967 -10.500 -15.155 1.00 81.00 98 LYS A O 1
ATOM 795 N N . LYS A 1 99 ? 12.117 -9.418 -15.858 1.00 75.19 99 LYS A N 1
ATOM 796 C CA . LYS A 1 99 ? 12.387 -9.534 -17.302 1.00 75.19 99 LYS A CA 1
ATOM 797 C C . LYS A 1 99 ? 13.672 -8.811 -17.715 1.00 75.19 99 LYS A C 1
ATOM 799 O O . LYS A 1 99 ? 14.412 -9.341 -18.535 1.00 75.19 99 LYS A O 1
ATOM 804 N N . THR A 1 100 ? 13.977 -7.660 -17.117 1.00 66.06 100 THR A N 1
ATOM 805 C CA . THR A 1 100 ? 15.219 -6.916 -17.398 1.00 66.06 100 THR A CA 1
ATOM 806 C C . THR A 1 100 ? 16.471 -7.624 -16.874 1.00 66.06 100 THR A C 1
ATOM 808 O O . THR A 1 100 ? 17.515 -7.526 -17.500 1.00 66.06 100 THR A O 1
ATOM 811 N N . ARG A 1 101 ? 16.390 -8.374 -15.762 1.00 58.88 101 ARG A N 1
ATOM 812 C CA . ARG A 1 101 ? 17.529 -9.160 -15.235 1.00 58.88 101 ARG A CA 1
ATOM 813 C C . ARG A 1 101 ? 17.784 -10.485 -15.964 1.00 58.88 101 ARG A C 1
ATOM 815 O O . ARG A 1 101 ? 18.799 -11.119 -15.701 1.00 58.88 101 ARG A O 1
ATOM 822 N N . LEU A 1 102 ? 16.847 -10.927 -16.801 1.00 56.97 102 LEU A N 1
ATOM 823 C CA . LEU A 1 102 ? 16.959 -12.140 -17.620 1.00 56.97 102 LEU A CA 1
ATOM 824 C C . LEU A 1 102 ? 17.475 -11.846 -19.042 1.00 56.97 102 LEU A C 1
ATOM 826 O O . LEU A 1 102 ? 17.535 -12.766 -19.855 1.00 56.97 102 LEU A O 1
ATOM 830 N N . ARG A 1 103 ? 17.806 -10.583 -19.346 1.00 43.81 103 ARG A N 1
ATOM 831 C CA . ARG A 1 103 ? 18.411 -10.143 -20.609 1.00 43.81 103 ARG A CA 1
ATOM 832 C C . ARG A 1 103 ? 19.902 -9.889 -20.455 1.00 43.81 103 ARG A C 1
ATOM 834 O O . ARG A 1 103 ? 20.305 -9.434 -19.363 1.00 43.81 103 ARG A O 1
#

Nearest PDB structures (foldseek):
  5wp3-assembly1_B  TM=4.129E-01  e=2.919E+00  synthetic construct
  1s94-assembly2_B  TM=4.419E-01  e=6.641E+00  Doryteuthis pealeii
  3lg7-assembly1_C  TM=4.494E-01  e=7.469E+00  synthetic construct

Sequence (103 aa):
MAVYQTPHYEKPLFSDLLNSWALLKQSVENEHRTKDCSQLLLYITAAMSWECVQNLRHMKNTFLLVQNIAQQIGISDETAVFVDDVEDILSEALDRLKKTRLR

Solvent-accessible surface area (backbone atoms only — not comparable to full-atom values): 5813 Å² total; per-residue (Å²): 133,85,84,77,77,74,58,96,58,61,69,65,64,53,51,53,43,56,48,31,52,50,52,32,50,52,42,47,58,59,50,37,76,82,39,93,39,67,70,47,54,50,41,51,52,52,35,67,28,73,74,22,65,66,30,65,71,55,24,50,58,40,45,56,52,37,53,52,46,41,60,74,72,56,63,54,72,75,47,45,52,34,53,51,52,36,50,54,46,49,51,51,53,51,52,52,52,53,57,60,72,75,103

pLDDT: mean 86.76, std 15.41, range [34.62, 97.81]

Foldseek 3Di:
DDPDDQAPFDVVLLVQLLVLLVVLLVLLVVVCVVFPCVVLNVLSVVLVDPVNSNPLVSSVVSLVVSVVSCVVSVPDPVSVVSSVSNVVSSVVRVVVVVVVVVD

Organism: NCBI:txid360316

Radius of gyration: 14.17 Å; Cα contacts (8 Å, |Δi|>4): 77; chains: 1; bounding box: 38×30×34 Å

Mean predicted aligned error: 5.76 Å

Secondary structure (DSSP, 8-state):
----PPPSS-HHHHHHHHHHHHHHHHHHHHHTTTS--HHHHHHHHHHTSHHHHH-HHHHHHHHHHHHHHHHHHT--HHHHHHHHHHHHHHHHHHHHHHHHHT-